Protein AF-A0A9D6I1N5-F1 (afdb_monomer_lite)

pLDDT: mean 87.81, std 12.36, range [40.34, 97.0]

Sequence (112 aa):
MDNWREFVFYIKTRHPFCEPTYFSFFGLLNIQRKAIPVPFDDSEFRKKCVDVMDRHIQRDNHHFEGTKNFSFRNGQLMMVDYGSPKTQGVIRDWGEKLMDNFHSNETPPLKK

Foldseek 3Di:
DLQVLLQVLCVVCVQVQAFDFPDADVSPDTPTDDAAFDPDFLVRQLVLVCVQQPVLCVLPVPQSSGRPQWHADPQFIHGYRQSDPSSSVCCVVGSVVSRVSSNDPDDDPPDD

Secondary structure (DSSP, 8-state):
-HHHHHHHHHHHH--TTBPPEEEEETTTEEEEPPPPPPSS-HHHHHHHHHHHHGGGGGGGTTTTSSGGGEEEETTEEEES---SHHHHHHHHHHHHHHHHHH--S-------

Structure (mmCIF, N/CA/C/O backbone):
data_AF-A0A9D6I1N5-F1
#
_entry.id   AF-A0A9D6I1N5-F1
#
loop_
_atom_site.group_PDB
_atom_site.id
_atom_site.type_symbol
_atom_site.label_atom_id
_atom_site.label_alt_id
_atom_site.label_comp_id
_atom_site.label_asym_id
_atom_site.label_entity_id
_atom_site.label_seq_id
_atom_site.pdbx_PDB_ins_code
_atom_site.Cartn_x
_atom_site.Cartn_y
_atom_site.Cartn_z
_atom_site.occupancy
_atom_site.B_iso_or_equiv
_atom_site.auth_seq_id
_atom_site.auth_comp_id
_atom_site.auth_asym_id
_atom_site.auth_atom_id
_atom_site.pdbx_PDB_model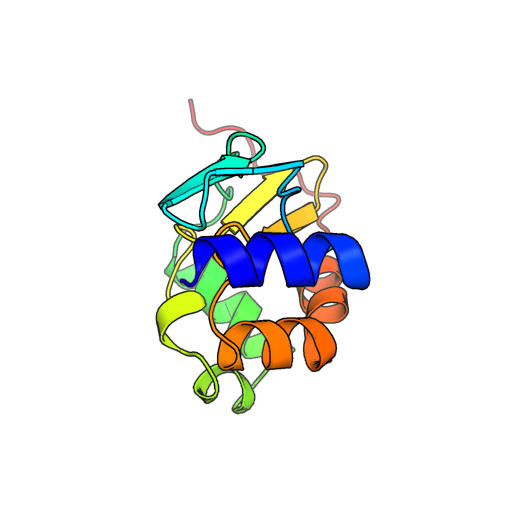_num
ATOM 1 N N . MET A 1 1 ? 16.610 0.077 -9.323 1.00 66.56 1 MET A N 1
ATOM 2 C CA . MET A 1 1 ? 16.200 -1.352 -9.292 1.00 66.56 1 MET A CA 1
ATOM 3 C C . MET A 1 1 ? 14.787 -1.528 -8.759 1.00 66.56 1 MET A C 1
ATOM 5 O O . MET A 1 1 ? 14.092 -2.403 -9.261 1.00 66.56 1 MET A O 1
ATOM 9 N N . ASP A 1 2 ? 14.355 -0.725 -7.788 1.00 80.69 2 ASP A N 1
ATOM 10 C CA . ASP A 1 2 ? 13.018 -0.854 -7.195 1.00 80.69 2 ASP A CA 1
ATOM 11 C C . ASP A 1 2 ? 11.898 -0.620 -8.216 1.00 80.69 2 ASP A C 1
ATOM 13 O O . ASP A 1 2 ? 11.003 -1.450 -8.312 1.00 80.69 2 ASP A O 1
ATOM 17 N N . ASN A 1 3 ? 12.067 0.331 -9.136 1.00 83.75 3 ASN A N 1
ATOM 18 C CA . ASN A 1 3 ? 11.157 0.536 -10.271 1.00 83.75 3 ASN A CA 1
ATOM 19 C C . ASN A 1 3 ? 10.920 -0.731 -11.123 1.00 83.75 3 ASN A C 1
ATOM 21 O O . ASN A 1 3 ? 9.791 -1.037 -11.505 1.00 83.75 3 ASN A O 1
ATOM 25 N N . TRP A 1 4 ? 11.976 -1.509 -11.395 1.00 87.50 4 TRP A N 1
ATOM 26 C CA . TRP A 1 4 ? 11.849 -2.781 -12.116 1.00 87.50 4 TRP A CA 1
ATOM 27 C C . TRP A 1 4 ? 11.113 -3.832 -11.279 1.00 87.50 4 TRP A C 1
ATOM 29 O O . TRP A 1 4 ? 10.310 -4.598 -11.809 1.00 87.50 4 TRP A O 1
ATOM 39 N N . ARG A 1 5 ? 11.360 -3.864 -9.964 1.00 91.38 5 ARG A N 1
ATOM 40 C CA . ARG A 1 5 ? 10.662 -4.772 -9.046 1.00 91.38 5 ARG A CA 1
ATOM 41 C C . ARG A 1 5 ? 9.181 -4.435 -8.932 1.00 91.38 5 ARG A C 1
ATOM 43 O O . ARG A 1 5 ? 8.395 -5.373 -8.884 1.00 91.38 5 ARG A O 1
ATOM 50 N N . GLU A 1 6 ? 8.805 -3.158 -8.940 1.00 90.56 6 GLU A N 1
ATOM 51 C CA . GLU A 1 6 ? 7.403 -2.720 -9.008 1.00 90.56 6 GLU A CA 1
ATOM 52 C C . GLU A 1 6 ? 6.735 -3.242 -10.268 1.00 90.56 6 GLU A C 1
ATOM 54 O O . GLU A 1 6 ? 5.718 -3.926 -10.193 1.00 90.56 6 GLU A O 1
ATOM 59 N N . PHE A 1 7 ? 7.350 -2.991 -11.426 1.00 91.62 7 PHE A N 1
ATOM 60 C CA . PHE A 1 7 ? 6.822 -3.454 -12.701 1.00 91.62 7 PHE A CA 1
ATOM 61 C C . PHE A 1 7 ? 6.651 -4.977 -12.721 1.00 91.62 7 PHE A C 1
ATOM 63 O O . PHE A 1 7 ? 5.561 -5.477 -12.994 1.00 91.62 7 PHE A O 1
ATOM 70 N N . VAL A 1 8 ? 7.695 -5.730 -12.367 1.00 93.06 8 VAL A N 1
ATOM 71 C CA . VAL A 1 8 ? 7.639 -7.198 -12.339 1.00 93.06 8 VAL A CA 1
ATOM 72 C C . VAL A 1 8 ? 6.601 -7.702 -11.337 1.00 93.06 8 VAL A C 1
ATOM 74 O O . VAL A 1 8 ? 5.872 -8.644 -11.651 1.00 93.06 8 VAL A O 1
ATOM 77 N N . PHE A 1 9 ? 6.518 -7.102 -10.148 1.00 95.31 9 PHE A N 1
ATOM 78 C CA . PHE A 1 9 ? 5.532 -7.480 -9.139 1.00 95.31 9 PHE A CA 1
ATOM 79 C C . PHE A 1 9 ? 4.115 -7.234 -9.651 1.00 95.31 9 PHE A C 1
ATOM 81 O O . PHE A 1 9 ? 3.309 -8.162 -9.651 1.00 95.31 9 PHE A O 1
ATOM 88 N N . TYR A 1 10 ? 3.840 -6.039 -10.175 1.00 94.12 10 TYR A N 1
ATOM 89 C CA . TYR A 1 10 ? 2.527 -5.673 -10.695 1.00 94.12 10 TYR A CA 1
ATOM 90 C C . TYR A 1 10 ? 2.103 -6.553 -11.872 1.00 94.12 10 TYR A C 1
ATOM 92 O O . TYR A 1 10 ? 0.976 -7.040 -11.898 1.00 94.12 10 TYR A O 1
ATOM 100 N N . ILE A 1 11 ? 2.999 -6.821 -12.827 1.00 93.19 11 ILE A N 1
ATOM 101 C CA . ILE A 1 11 ? 2.688 -7.691 -13.968 1.00 93.19 11 ILE A CA 1
ATOM 102 C C . ILE A 1 11 ? 2.361 -9.119 -13.516 1.00 93.19 11 ILE A C 1
ATOM 104 O O . ILE A 1 11 ? 1.453 -9.727 -14.082 1.00 93.19 11 ILE A O 1
ATOM 108 N N . LYS A 1 12 ? 3.060 -9.641 -12.499 1.00 95.19 12 LYS A N 1
ATOM 109 C CA . LYS A 1 12 ? 2.855 -11.006 -11.994 1.00 95.19 12 LYS A CA 1
ATOM 110 C C . LYS A 1 12 ? 1.605 -11.159 -11.137 1.00 95.19 12 LYS A C 1
ATOM 112 O O . LYS A 1 12 ? 0.909 -12.157 -11.276 1.00 95.19 12 LYS A O 1
ATOM 117 N N . THR A 1 13 ? 1.365 -10.230 -10.217 1.00 95.81 13 THR A N 1
ATOM 118 C CA . THR A 1 13 ? 0.311 -10.380 -9.203 1.00 95.81 13 THR A CA 1
ATOM 119 C C . THR A 1 13 ? -0.966 -9.654 -9.580 1.00 95.81 13 THR A C 1
ATOM 121 O O . THR A 1 13 ? -2.038 -10.083 -9.168 1.00 95.81 13 THR A O 1
ATOM 124 N N . ARG A 1 14 ? -0.857 -8.546 -10.330 1.00 94.62 14 ARG A N 1
ATOM 125 C CA . ARG A 1 14 ? -1.958 -7.606 -10.590 1.00 94.62 14 ARG A CA 1
ATOM 126 C C . ARG A 1 14 ? -2.717 -7.244 -9.309 1.00 94.62 14 ARG A C 1
ATOM 128 O O . ARG A 1 14 ? -3.930 -7.066 -9.338 1.00 94.62 14 ARG A O 1
ATOM 135 N N . HIS A 1 15 ? -1.995 -7.166 -8.188 1.00 95.75 15 HIS A N 1
ATOM 136 C CA . HIS A 1 15 ? -2.608 -7.012 -6.876 1.00 95.75 15 HIS A CA 1
ATOM 137 C C . HIS A 1 15 ? -3.421 -5.704 -6.825 1.00 95.75 15 HIS A C 1
ATOM 139 O O . HIS A 1 15 ? -2.866 -4.647 -7.138 1.00 95.75 15 HIS A O 1
ATOM 145 N N . PRO A 1 16 ? -4.707 -5.734 -6.429 1.00 94.00 16 PRO A N 1
ATOM 146 C CA . PRO A 1 16 ? -5.598 -4.575 -6.533 1.00 94.00 16 PRO A CA 1
ATOM 147 C C . PRO A 1 16 ? -5.193 -3.417 -5.609 1.00 94.00 16 PRO A C 1
ATOM 149 O O . PRO A 1 16 ? -5.500 -2.264 -5.891 1.00 94.00 16 PRO A O 1
ATOM 152 N N . PHE A 1 17 ? -4.430 -3.712 -4.554 1.00 95.75 17 PHE A N 1
ATOM 153 C CA . PHE A 1 17 ? -3.829 -2.704 -3.678 1.00 95.75 17 PHE A CA 1
ATOM 154 C C . PHE A 1 17 ? -2.676 -1.917 -4.325 1.00 95.75 17 PHE A C 1
ATOM 156 O O . PHE A 1 17 ? -2.192 -0.977 -3.717 1.00 95.75 17 PHE A O 1
ATOM 163 N N . CYS A 1 18 ? -2.186 -2.267 -5.516 1.00 95.69 18 CYS A N 1
ATOM 164 C CA . CYS A 1 18 ? -1.063 -1.572 -6.156 1.00 95.69 18 CYS A CA 1
ATOM 165 C C . CYS A 1 18 ? -1.543 -0.630 -7.264 1.00 95.69 18 CYS A C 1
ATOM 167 O O . CYS A 1 18 ? -2.332 -1.023 -8.125 1.00 95.69 18 CYS A O 1
ATOM 169 N N . GLU A 1 19 ? -1.007 0.592 -7.313 1.00 94.31 19 GLU A N 1
ATOM 170 C CA . GLU A 1 19 ? -1.177 1.460 -8.478 1.00 94.31 19 GLU A CA 1
ATOM 171 C C . GLU A 1 19 ? -0.534 0.810 -9.714 1.00 94.31 19 GLU A C 1
ATOM 173 O O . GLU A 1 19 ? 0.587 0.294 -9.630 1.00 94.31 19 GLU A O 1
ATOM 178 N N . PRO A 1 20 ? -1.204 0.827 -10.879 1.00 91.12 20 PRO A N 1
ATOM 179 C CA . PRO A 1 20 ? -0.671 0.198 -12.071 1.00 91.12 20 PRO A CA 1
ATOM 180 C C . PRO A 1 20 ? 0.671 0.776 -12.519 1.00 91.12 20 PRO A C 1
ATOM 182 O O . PRO A 1 20 ? 0.780 1.969 -12.809 1.00 91.12 20 PRO A O 1
ATOM 185 N N . THR A 1 21 ? 1.655 -0.111 -12.674 1.00 89.75 21 THR A N 1
ATOM 186 C CA . THR A 1 21 ? 2.937 0.178 -13.330 1.00 89.75 21 THR A CA 1
ATOM 187 C C . THR A 1 21 ? 2.917 -0.429 -14.727 1.00 89.75 21 THR A C 1
ATOM 189 O O . THR A 1 21 ? 3.074 -1.639 -14.886 1.00 89.75 21 THR A O 1
ATOM 192 N N . TYR A 1 22 ? 2.681 0.394 -15.749 1.00 82.25 22 TYR A N 1
ATOM 193 C CA . TYR A 1 22 ? 2.481 -0.084 -17.123 1.00 82.25 22 TYR A CA 1
ATOM 194 C C . TYR A 1 22 ? 3.788 -0.374 -17.855 1.00 82.25 22 TYR A C 1
ATOM 196 O O . TYR A 1 22 ? 3.822 -1.224 -18.742 1.00 82.25 22 TYR A O 1
ATOM 204 N N . PHE A 1 23 ? 4.857 0.335 -17.500 1.00 82.12 23 PHE A N 1
ATOM 205 C CA . PHE A 1 23 ? 6.149 0.206 -18.156 1.00 82.12 23 PHE A CA 1
ATOM 206 C C . PHE A 1 23 ? 7.275 0.646 -17.223 1.00 82.12 23 PHE A C 1
ATOM 208 O O . PHE A 1 23 ? 7.089 1.564 -16.426 1.00 82.12 23 PHE A O 1
ATOM 215 N N . SER A 1 24 ? 8.445 0.023 -17.363 1.00 82.06 24 SER A N 1
ATOM 216 C CA . SER A 1 24 ? 9.675 0.435 -16.689 1.00 82.06 24 SER A CA 1
ATOM 217 C C . SER A 1 24 ? 10.816 0.504 -17.701 1.00 82.06 24 SER A C 1
ATOM 219 O O . SER A 1 24 ? 11.202 -0.519 -18.269 1.00 82.06 24 SER A O 1
ATOM 221 N N . PHE A 1 25 ? 11.369 1.696 -17.942 1.00 79.62 25 PHE A N 1
ATOM 222 C CA . PHE A 1 25 ? 12.512 1.872 -18.843 1.00 79.62 25 PHE A CA 1
ATOM 223 C C . PHE A 1 25 ? 13.806 1.527 -18.100 1.00 79.62 25 PHE A C 1
ATOM 225 O O . PHE A 1 25 ? 14.282 2.314 -17.279 1.00 79.62 25 PHE A O 1
ATOM 232 N N . PHE A 1 26 ? 14.332 0.320 -18.335 1.00 76.06 26 PHE A N 1
ATOM 233 C CA . PHE A 1 26 ? 15.556 -0.213 -17.712 1.00 76.06 26 PHE A CA 1
ATOM 234 C C . PHE A 1 26 ? 15.610 -0.086 -16.171 1.00 76.06 26 PHE A C 1
ATOM 236 O O . PHE A 1 26 ? 16.684 -0.009 -15.580 1.00 76.06 26 PHE A O 1
ATOM 243 N N . GLY A 1 27 ? 14.455 -0.054 -15.492 1.00 66.62 27 GLY A N 1
ATOM 244 C CA . GLY A 1 27 ? 14.389 0.102 -14.036 1.00 66.62 27 GLY A CA 1
ATOM 245 C C . GLY A 1 27 ? 14.778 1.492 -13.514 1.00 66.62 27 GLY A C 1
ATOM 246 O O . GLY A 1 27 ? 15.062 1.610 -12.317 1.00 66.62 27 GLY A O 1
ATOM 247 N N . LEU A 1 28 ? 14.803 2.508 -14.388 1.00 70.31 28 LEU A N 1
ATOM 248 C CA . LEU A 1 28 ? 15.106 3.908 -14.063 1.00 70.31 28 LEU A CA 1
ATOM 249 C C . LEU A 1 28 ? 13.849 4.784 -14.029 1.00 70.31 28 LEU A C 1
ATOM 251 O O . LEU A 1 28 ? 13.716 5.610 -13.135 1.00 70.31 28 LEU A O 1
ATOM 255 N N . LEU A 1 29 ? 12.900 4.573 -14.943 1.00 74.38 29 LEU A N 1
ATOM 256 C CA . LEU A 1 29 ? 11.667 5.365 -15.045 1.00 74.38 29 LEU A CA 1
ATOM 257 C C . LEU A 1 29 ? 10.451 4.446 -15.142 1.00 74.38 29 LEU A C 1
ATOM 259 O O . LEU A 1 29 ? 10.394 3.615 -16.049 1.00 74.38 29 LEU A O 1
ATOM 263 N N . ASN A 1 30 ? 9.485 4.622 -14.239 1.00 79.25 30 ASN A N 1
ATOM 264 C CA . ASN A 1 30 ? 8.200 3.933 -14.279 1.00 79.25 30 ASN A CA 1
ATOM 265 C C . ASN A 1 30 ? 7.124 4.823 -14.905 1.00 79.25 30 ASN A C 1
ATOM 267 O O . ASN A 1 30 ? 6.947 5.974 -14.515 1.00 79.25 30 ASN A O 1
ATOM 271 N N . ILE A 1 31 ? 6.379 4.270 -15.863 1.00 84.00 31 ILE A N 1
ATOM 272 C CA . ILE A 1 31 ? 5.129 4.863 -16.339 1.00 84.00 31 ILE A CA 1
ATOM 273 C C . ILE A 1 31 ? 4.017 4.300 -15.459 1.00 84.00 31 ILE A C 1
ATOM 275 O O . ILE A 1 31 ? 3.508 3.198 -15.686 1.00 84.00 31 ILE A O 1
ATOM 279 N N . GLN A 1 32 ? 3.687 5.062 -14.423 1.00 84.62 32 GLN A N 1
ATOM 280 C CA . GLN A 1 32 ? 2.627 4.767 -13.468 1.00 84.62 32 GLN A CA 1
ATOM 281 C C . GLN A 1 32 ? 1.467 5.738 -13.633 1.00 84.62 32 GLN A C 1
ATOM 283 O O . GLN A 1 32 ? 1.606 6.850 -14.152 1.00 84.62 32 GLN A O 1
ATOM 288 N N . ARG A 1 33 ? 0.292 5.315 -13.174 1.00 84.75 33 ARG A N 1
ATOM 289 C CA . ARG A 1 33 ? -0.850 6.220 -13.075 1.00 84.75 33 ARG A CA 1
ATOM 290 C C . ARG A 1 33 ? -0.557 7.299 -12.028 1.00 84.75 33 ARG A C 1
ATOM 292 O O . ARG A 1 33 ? -0.010 7.014 -10.970 1.00 84.75 33 ARG A O 1
ATOM 299 N N . LYS A 1 34 ? -0.960 8.542 -12.311 1.00 88.00 34 LYS A N 1
ATOM 300 C CA . LYS A 1 34 ? -0.820 9.650 -11.357 1.00 88.00 34 LYS A CA 1
ATOM 301 C C . LYS A 1 34 ? -1.567 9.327 -10.055 1.00 88.00 34 LYS A C 1
ATOM 303 O O . LYS A 1 34 ? -2.771 9.043 -10.099 1.00 88.00 34 LYS A O 1
ATOM 308 N N . ALA A 1 35 ? -0.856 9.418 -8.933 1.00 90.88 35 ALA A N 1
ATOM 309 C CA . ALA A 1 35 ? -1.412 9.250 -7.597 1.00 90.88 35 ALA A CA 1
ATOM 310 C C . ALA A 1 35 ? -2.446 10.346 -7.289 1.00 90.88 35 ALA A C 1
ATOM 312 O O . ALA A 1 35 ? -2.240 11.520 -7.618 1.00 90.88 35 ALA A O 1
ATOM 313 N N . ILE A 1 36 ? -3.564 9.956 -6.678 1.00 93.25 36 ILE A N 1
ATOM 314 C CA . ILE A 1 36 ? -4.557 10.883 -6.129 1.00 93.25 36 ILE A CA 1
ATOM 315 C C . ILE A 1 36 ? -4.299 10.991 -4.626 1.00 93.25 36 ILE A C 1
ATOM 317 O O . ILE A 1 36 ? -4.244 9.947 -3.982 1.00 93.25 36 ILE A O 1
ATOM 321 N N . PRO A 1 37 ? -4.160 12.201 -4.053 1.00 93.38 37 PRO A N 1
ATOM 322 C CA . PRO A 1 37 ? -3.910 12.359 -2.626 1.00 93.38 37 PRO A CA 1
ATOM 323 C C . PRO A 1 37 ? -4.915 11.590 -1.768 1.00 93.38 37 PRO A C 1
ATOM 325 O O . PRO A 1 37 ? -6.120 11.609 -2.024 1.00 93.38 37 PRO A O 1
ATOM 328 N N . VAL A 1 38 ? -4.401 10.925 -0.741 1.00 9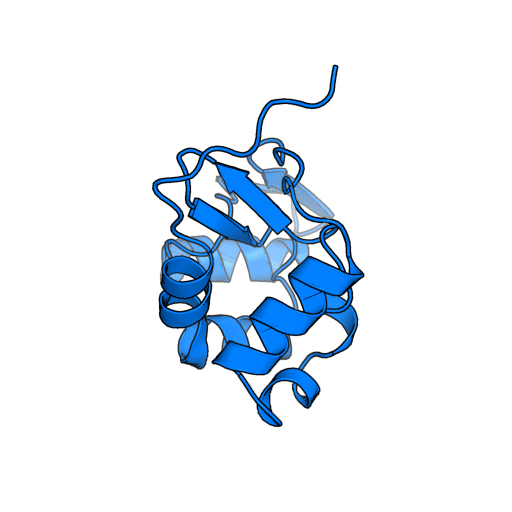3.25 38 VAL A N 1
ATOM 329 C CA . VAL A 1 38 ? -5.224 10.238 0.248 1.00 93.25 38 VAL A CA 1
ATOM 330 C C . VAL A 1 38 ? -5.937 11.288 1.114 1.00 93.25 38 VAL A C 1
ATOM 332 O O . VAL A 1 38 ? -5.280 12.214 1.585 1.00 93.25 38 VAL A O 1
ATOM 335 N N . PRO A 1 39 ? -7.260 11.186 1.342 1.00 92.06 39 PRO A N 1
ATOM 336 C CA . PRO A 1 39 ? -8.038 12.217 2.034 1.00 92.06 39 PRO A CA 1
ATOM 337 C C . PRO A 1 39 ? -7.958 12.112 3.570 1.00 92.06 39 PRO A C 1
ATOM 339 O O . PRO A 1 39 ? -8.899 12.485 4.264 1.00 92.06 39 PRO A O 1
ATOM 342 N N . PHE A 1 40 ? -6.844 11.600 4.092 1.00 89.69 40 PHE A N 1
ATOM 343 C CA . PHE A 1 40 ? -6.559 11.441 5.518 1.00 89.69 40 PHE A CA 1
ATOM 344 C C . PHE A 1 40 ? -5.267 12.193 5.829 1.00 89.69 40 PHE A C 1
ATOM 346 O O . PHE A 1 40 ? -4.399 12.307 4.962 1.00 89.69 40 PHE A O 1
ATOM 353 N N . ASP A 1 41 ? -5.116 12.701 7.049 1.00 94.19 41 ASP A N 1
ATOM 354 C CA . ASP A 1 41 ? -3.790 13.126 7.493 1.00 94.19 41 ASP A CA 1
ATOM 355 C C . ASP A 1 41 ? -2.907 11.910 7.822 1.00 94.19 41 ASP A C 1
ATOM 357 O O . ASP A 1 41 ? -3.389 10.782 7.968 1.00 94.19 41 ASP A O 1
ATOM 361 N N . ASP A 1 42 ? -1.596 12.131 7.919 1.00 94.88 42 ASP A N 1
ATOM 362 C CA . ASP A 1 42 ? -0.633 11.050 8.132 1.00 94.88 42 ASP A CA 1
ATOM 363 C C . ASP A 1 42 ? -0.851 10.315 9.465 1.00 94.88 42 ASP A C 1
ATOM 365 O O . ASP A 1 42 ? -0.628 9.108 9.537 1.00 94.88 42 ASP A O 1
ATOM 369 N N . SER A 1 43 ? -1.341 10.999 10.506 1.00 94.06 43 SER A N 1
ATOM 370 C CA . SER A 1 43 ? -1.603 10.392 11.816 1.00 94.06 43 SER A CA 1
ATOM 371 C C . SER A 1 43 ? -2.819 9.464 11.765 1.00 94.06 43 SER A C 1
ATOM 373 O O . SER A 1 43 ? -2.746 8.310 12.202 1.00 94.06 43 SER A O 1
ATOM 375 N N . GLU A 1 44 ? -3.924 9.929 11.174 1.00 93.75 44 GLU A N 1
ATOM 376 C CA . GLU A 1 44 ? -5.130 9.127 10.961 1.00 93.75 44 GLU A CA 1
ATOM 377 C C . GLU A 1 44 ? -4.837 7.922 10.060 1.00 93.75 44 GLU A C 1
ATOM 379 O O . GLU A 1 44 ? -5.193 6.785 10.392 1.00 93.75 44 GLU A O 1
ATOM 384 N N . PHE A 1 45 ? -4.127 8.156 8.953 1.00 94.88 45 PHE A N 1
ATOM 385 C CA . PHE A 1 45 ? -3.679 7.108 8.044 1.00 94.88 45 PHE A CA 1
ATOM 386 C C . PHE A 1 45 ? -2.843 6.054 8.777 1.00 94.88 45 PHE A C 1
ATOM 388 O O . PHE A 1 45 ? -3.111 4.849 8.678 1.00 94.88 45 PHE A O 1
ATOM 395 N N . ARG A 1 46 ? -1.849 6.502 9.555 1.00 94.25 46 ARG A N 1
ATOM 396 C CA . ARG A 1 46 ? -0.945 5.618 10.290 1.00 94.25 46 ARG A CA 1
ATOM 397 C C . ARG A 1 46 ? -1.705 4.772 11.296 1.00 94.25 46 ARG A C 1
ATOM 399 O O . ARG A 1 46 ? -1.424 3.576 11.386 1.00 94.25 46 ARG A O 1
ATOM 406 N N . LYS A 1 47 ? -2.652 5.371 12.025 1.00 93.94 47 LYS A N 1
ATOM 407 C CA . LYS A 1 47 ? -3.506 4.676 12.994 1.00 93.94 47 LYS A CA 1
ATOM 408 C C . LYS A 1 47 ? -4.327 3.581 12.316 1.00 93.94 47 LYS A C 1
ATOM 410 O O . LYS A 1 47 ? -4.216 2.429 12.716 1.00 93.94 47 LYS A O 1
ATOM 415 N N . LYS A 1 48 ? -5.035 3.901 11.228 1.00 94.25 48 LYS A N 1
ATOM 416 C CA . LYS A 1 48 ? -5.795 2.914 10.440 1.00 94.25 48 LYS A CA 1
ATOM 417 C C . LYS A 1 48 ? -4.911 1.755 9.960 1.00 94.25 48 LYS A C 1
ATOM 419 O O . LYS A 1 48 ? -5.340 0.606 9.979 1.00 94.25 48 LYS A O 1
ATOM 424 N N . CYS A 1 49 ? -3.663 2.026 9.571 1.00 95.00 49 CYS A N 1
ATOM 425 C CA . CYS A 1 49 ? -2.715 0.969 9.214 1.00 95.00 49 CYS A CA 1
ATOM 426 C C . CYS A 1 49 ? -2.281 0.109 10.419 1.00 95.00 49 CYS A C 1
ATOM 428 O O . CYS A 1 49 ? -2.130 -1.105 10.259 1.00 95.00 49 CYS A O 1
ATOM 430 N N . VAL A 1 50 ? -2.082 0.701 11.611 1.00 95.12 50 VAL A N 1
ATOM 431 C CA . VAL A 1 50 ? -1.839 -0.068 12.855 1.00 95.12 50 VAL A CA 1
ATOM 432 C C . VAL A 1 50 ? -3.029 -0.956 13.162 1.00 95.12 50 VAL A C 1
ATOM 434 O O . VAL A 1 50 ? -2.827 -2.125 13.448 1.00 95.12 50 VAL A O 1
ATOM 437 N N . ASP A 1 51 ? -4.249 -0.436 13.079 1.00 94.31 51 ASP A N 1
ATOM 438 C CA . ASP A 1 51 ? -5.446 -1.181 13.476 1.00 94.31 51 ASP A CA 1
ATOM 439 C C . ASP A 1 51 ? -5.615 -2.474 12.650 1.00 94.31 51 ASP A C 1
ATOM 441 O O . ASP A 1 51 ? -6.099 -3.483 13.158 1.00 94.31 51 ASP A O 1
ATOM 445 N N . VAL A 1 52 ? -5.144 -2.480 11.395 1.00 95.06 52 VAL A N 1
ATOM 446 C CA . VAL A 1 52 ? -5.174 -3.659 10.509 1.00 95.06 52 VAL A CA 1
ATOM 447 C C . VAL A 1 52 ? -3.993 -4.602 10.724 1.00 95.06 52 VAL A C 1
ATOM 449 O O . VAL A 1 52 ? -4.164 -5.821 10.709 1.00 95.06 52 VAL A O 1
ATOM 452 N N . MET A 1 53 ? -2.778 -4.060 10.841 1.00 94.94 53 MET A N 1
ATOM 453 C CA . MET A 1 53 ? -1.546 -4.859 10.813 1.00 94.94 53 MET A CA 1
ATOM 454 C C . MET A 1 53 ? -0.944 -5.115 12.198 1.00 94.94 53 MET A C 1
ATOM 456 O O . MET A 1 53 ? -0.045 -5.947 12.326 1.00 94.94 53 MET A O 1
ATOM 460 N N . ASP A 1 54 ? -1.399 -4.409 13.228 1.00 92.94 54 ASP A N 1
ATOM 461 C CA . ASP A 1 54 ? -0.854 -4.417 14.586 1.00 92.94 54 ASP A CA 1
ATOM 462 C C . ASP A 1 54 ? 0.690 -4.320 14.561 1.00 92.94 54 ASP A C 1
ATOM 464 O O . ASP A 1 54 ? 1.265 -3.466 13.874 1.00 92.94 54 ASP A O 1
ATOM 468 N N . ARG A 1 55 ? 1.405 -5.233 15.227 1.00 91.50 55 ARG A N 1
ATOM 469 C CA . ARG A 1 55 ? 2.871 -5.299 15.243 1.00 91.50 55 ARG A CA 1
ATOM 470 C C . ARG A 1 55 ? 3.498 -5.559 13.870 1.00 91.50 55 ARG A C 1
ATOM 472 O O . ARG A 1 55 ? 4.686 -5.298 13.687 1.00 91.50 55 ARG A O 1
ATOM 479 N N . HIS A 1 56 ? 2.744 -6.066 12.890 1.00 92.19 56 HIS A N 1
ATOM 480 C CA . HIS A 1 56 ? 3.283 -6.403 11.569 1.00 92.19 56 HIS A CA 1
ATOM 481 C C . HIS A 1 56 ? 3.639 -5.176 10.730 1.00 92.19 56 HIS A C 1
ATOM 483 O O . HIS A 1 56 ? 4.459 -5.307 9.819 1.00 92.19 56 HIS A O 1
ATOM 489 N N . ILE A 1 57 ? 3.144 -3.983 11.079 1.00 90.56 57 ILE A N 1
ATOM 490 C CA . ILE A 1 57 ? 3.564 -2.736 10.423 1.00 90.56 57 ILE A CA 1
ATOM 491 C C . ILE A 1 57 ? 5.072 -2.478 10.553 1.00 90.56 57 ILE A C 1
ATOM 493 O O . ILE A 1 57 ? 5.676 -1.843 9.694 1.00 90.56 57 ILE A O 1
ATOM 497 N N . GLN A 1 58 ? 5.719 -3.035 11.583 1.00 89.81 58 GLN A N 1
ATOM 498 C CA . GLN A 1 58 ? 7.167 -2.927 11.780 1.00 89.81 58 GLN A CA 1
ATOM 499 C C . GLN A 1 58 ? 7.979 -3.605 10.667 1.00 89.81 58 GLN A C 1
ATOM 501 O O . GLN A 1 58 ? 9.149 -3.271 10.480 1.00 89.81 58 GLN A O 1
ATOM 506 N N . ARG A 1 59 ? 7.375 -4.525 9.896 1.00 90.81 59 ARG A N 1
ATOM 507 C CA . ARG A 1 59 ? 8.024 -5.150 8.732 1.00 90.81 59 ARG A CA 1
ATOM 508 C C . ARG A 1 59 ? 8.414 -4.119 7.674 1.00 90.81 59 ARG A C 1
ATOM 510 O O . ARG A 1 59 ? 9.386 -4.349 6.953 1.00 90.81 59 ARG A O 1
ATOM 517 N N . ASP A 1 60 ? 7.688 -3.003 7.609 1.00 89.94 60 ASP A N 1
ATOM 518 C CA . ASP A 1 60 ? 7.985 -1.895 6.710 1.00 89.94 60 ASP A CA 1
ATOM 519 C C . ASP A 1 60 ? 7.446 -0.548 7.219 1.00 89.94 60 ASP A C 1
ATOM 521 O O . ASP A 1 60 ? 6.630 0.112 6.584 1.00 89.94 60 ASP A O 1
ATOM 525 N N . ASN A 1 61 ? 7.897 -0.128 8.401 1.00 88.75 61 ASN A N 1
ATOM 526 C CA . ASN A 1 61 ? 7.348 1.060 9.058 1.00 88.75 61 ASN A CA 1
ATOM 527 C C . ASN A 1 61 ? 7.454 2.337 8.202 1.00 88.75 61 ASN A C 1
ATOM 529 O O . ASN A 1 61 ? 6.548 3.160 8.226 1.00 88.75 61 ASN A O 1
ATOM 533 N N . HIS A 1 62 ? 8.537 2.490 7.432 1.00 90.62 62 HIS A N 1
ATOM 534 C CA . HIS A 1 62 ? 8.788 3.715 6.670 1.00 90.62 62 HIS A CA 1
ATOM 535 C C . HIS A 1 62 ? 7.797 3.916 5.518 1.00 90.62 62 HIS A C 1
ATOM 537 O O . HIS A 1 62 ? 7.383 5.044 5.254 1.00 90.62 62 HIS A O 1
ATOM 543 N N . HIS A 1 63 ? 7.381 2.839 4.841 1.00 91.19 63 HIS A N 1
ATOM 544 C CA . HIS A 1 63 ? 6.436 2.977 3.734 1.00 91.19 63 HIS A CA 1
ATOM 545 C C . HIS A 1 63 ? 5.027 3.336 4.211 1.00 91.19 63 HIS A C 1
ATOM 547 O O . HIS A 1 63 ? 4.311 4.008 3.477 1.00 91.19 63 HIS A O 1
ATOM 553 N N . PHE A 1 64 ? 4.663 2.943 5.435 1.00 93.00 64 PHE A N 1
ATOM 554 C CA . PHE A 1 64 ? 3.342 3.155 6.035 1.00 93.00 64 PHE A CA 1
ATOM 555 C C . PHE A 1 64 ? 3.309 4.306 7.053 1.00 93.00 64 PHE A C 1
ATOM 557 O O . PHE A 1 64 ? 2.328 4.450 7.777 1.00 93.00 64 PHE A O 1
ATOM 564 N N . GLU A 1 65 ? 4.368 5.117 7.136 1.00 91.75 65 GLU A N 1
ATOM 565 C CA . GLU A 1 65 ? 4.472 6.238 8.081 1.00 91.75 65 GLU A CA 1
ATOM 566 C C . GLU A 1 65 ? 3.491 7.376 7.763 1.00 91.75 65 GLU A C 1
ATOM 568 O O . GLU A 1 65 ? 3.057 8.087 8.664 1.00 91.75 65 GLU A O 1
ATOM 573 N N . GLY A 1 66 ? 3.106 7.509 6.495 1.00 91.75 66 GLY A N 1
ATOM 574 C CA . GLY A 1 66 ? 2.186 8.535 6.030 1.00 91.75 66 GLY A CA 1
ATOM 575 C C . GLY A 1 66 ? 1.654 8.245 4.632 1.00 91.75 66 GLY A C 1
ATOM 576 O O . GLY A 1 66 ? 1.953 7.222 4.012 1.00 91.75 66 GLY A O 1
ATOM 577 N N . THR A 1 67 ? 0.872 9.184 4.122 1.00 94.75 67 THR A N 1
ATOM 578 C CA . THR A 1 67 ? 0.069 9.046 2.901 1.00 94.75 67 THR A CA 1
ATOM 579 C C . THR A 1 67 ? 0.862 9.148 1.598 1.00 94.75 67 THR A C 1
ATOM 581 O O . THR A 1 67 ? 0.370 8.737 0.550 1.00 94.75 67 THR A O 1
ATOM 584 N N . LYS A 1 68 ? 2.103 9.651 1.640 1.00 94.12 68 LYS A N 1
ATOM 585 C CA . LYS A 1 68 ? 2.930 9.965 0.455 1.00 94.12 68 LYS A CA 1
ATOM 586 C C . LYS A 1 68 ? 3.169 8.793 -0.510 1.00 94.12 68 LYS A C 1
ATOM 588 O O . LYS A 1 68 ? 3.386 9.022 -1.695 1.00 94.12 68 LYS A O 1
ATOM 593 N N . ASN A 1 69 ? 3.137 7.558 -0.008 1.00 94.62 69 ASN A N 1
ATOM 594 C CA . ASN A 1 69 ? 3.370 6.344 -0.798 1.00 94.62 69 ASN A CA 1
ATOM 595 C C . ASN A 1 69 ? 2.069 5.713 -1.301 1.00 94.62 69 ASN A C 1
ATOM 597 O O . ASN A 1 69 ? 2.079 4.590 -1.807 1.00 94.62 69 ASN A O 1
ATOM 601 N N . PHE A 1 70 ? 0.945 6.407 -1.137 1.00 95.75 70 PHE A N 1
ATOM 602 C CA . PHE A 1 70 ? -0.378 5.896 -1.431 1.00 95.75 70 PHE A CA 1
ATOM 603 C C . PHE A 1 70 ? -1.164 6.858 -2.318 1.00 95.75 70 PHE A C 1
ATOM 605 O O . PHE A 1 70 ? -0.856 8.038 -2.477 1.00 95.75 70 PHE A O 1
ATOM 612 N N . SER A 1 71 ? -2.201 6.302 -2.919 1.00 94.88 71 SER A N 1
ATOM 613 C CA . SER A 1 71 ? -3.165 6.950 -3.783 1.00 94.88 71 SER A CA 1
ATOM 614 C C . SER A 1 71 ? -4.558 6.517 -3.335 1.00 94.88 71 SER A C 1
ATOM 616 O O . SER A 1 71 ? -4.734 5.386 -2.881 1.00 94.88 71 SER A O 1
ATOM 618 N N . PHE A 1 72 ? -5.553 7.394 -3.445 1.00 93.31 72 PHE A N 1
ATOM 619 C CA . PHE A 1 72 ? -6.936 7.063 -3.107 1.00 93.31 72 PHE A CA 1
ATOM 620 C C . PHE A 1 72 ? -7.855 7.290 -4.300 1.00 93.31 72 PHE A C 1
ATOM 622 O O . PHE A 1 72 ? -8.015 8.412 -4.785 1.00 93.31 72 PHE A O 1
ATOM 629 N N . ARG A 1 73 ? -8.465 6.220 -4.807 1.00 89.00 73 ARG A N 1
ATOM 630 C CA . ARG A 1 73 ? -9.267 6.273 -6.030 1.00 89.00 73 ARG A CA 1
ATOM 631 C C . ARG A 1 73 ? -10.506 5.414 -5.889 1.00 89.00 73 ARG A C 1
ATOM 633 O O . ARG A 1 73 ? -10.407 4.246 -5.548 1.00 89.00 73 ARG A O 1
ATOM 640 N N . ASN A 1 74 ? -11.663 5.990 -6.213 1.00 88.06 74 ASN A N 1
ATOM 641 C CA . ASN A 1 74 ? -12.953 5.296 -6.180 1.00 88.06 74 ASN A CA 1
ATOM 642 C C . ASN A 1 74 ? -13.222 4.606 -4.828 1.00 88.06 74 ASN A C 1
ATOM 644 O O . ASN A 1 74 ? -13.693 3.477 -4.798 1.00 88.06 74 ASN A O 1
ATOM 648 N N . GLY A 1 75 ? -12.868 5.266 -3.721 1.00 87.88 75 GLY A N 1
ATOM 649 C CA . GLY A 1 75 ? -13.030 4.703 -2.377 1.00 87.88 75 GLY A CA 1
ATOM 650 C C . GLY A 1 75 ? -11.984 3.654 -1.989 1.00 87.88 75 GLY A C 1
ATOM 651 O O . GLY A 1 75 ? -12.097 3.073 -0.918 1.00 87.88 75 GLY A O 1
ATOM 652 N N . GLN A 1 76 ? -10.972 3.403 -2.825 1.00 91.19 76 GLN A N 1
ATOM 653 C CA . GLN A 1 76 ? -9.947 2.392 -2.580 1.00 91.19 76 GLN A CA 1
ATOM 654 C C . GLN A 1 76 ? -8.579 3.025 -2.352 1.00 91.19 76 GLN A C 1
ATOM 656 O O . GLN A 1 76 ? -8.121 3.868 -3.130 1.00 91.19 76 GLN A O 1
ATOM 661 N N . LEU A 1 77 ? -7.907 2.562 -1.300 1.00 94.56 77 LEU A N 1
ATOM 662 C CA . LEU A 1 77 ? -6.499 2.839 -1.062 1.00 94.56 77 LEU A CA 1
ATOM 663 C C . LEU A 1 77 ? -5.641 1.984 -2.002 1.00 94.56 77 LEU A C 1
ATOM 665 O O . LEU A 1 77 ? -5.879 0.788 -2.157 1.00 94.56 77 LEU A O 1
ATOM 669 N N . MET A 1 78 ? -4.632 2.598 -2.610 1.00 95.62 78 MET A N 1
ATOM 670 C CA . MET A 1 78 ? -3.680 1.948 -3.504 1.00 95.62 78 MET A CA 1
ATOM 671 C C . MET A 1 78 ? -2.260 2.412 -3.173 1.00 95.62 78 MET A C 1
ATOM 673 O O . MET A 1 78 ? -2.043 3.578 -2.868 1.00 95.62 78 MET A O 1
ATOM 677 N N . MET A 1 79 ? -1.277 1.527 -3.245 1.00 95.81 79 MET A N 1
ATOM 678 C CA . MET A 1 79 ? 0.129 1.802 -2.982 1.00 95.81 79 MET A CA 1
ATOM 679 C C . MET A 1 79 ? 0.853 2.181 -4.272 1.00 95.81 79 MET A C 1
ATOM 681 O O . MET A 1 79 ? 0.716 1.500 -5.288 1.00 95.81 79 MET A O 1
ATOM 685 N N . VAL A 1 80 ? 1.618 3.267 -4.226 1.00 94.31 80 VAL A N 1
ATOM 686 C CA . VAL A 1 80 ? 2.380 3.816 -5.356 1.00 94.31 80 VAL A CA 1
ATOM 687 C C . VAL A 1 80 ? 3.795 3.246 -5.374 1.00 94.31 80 VAL A C 1
ATOM 689 O O . VAL A 1 80 ? 4.223 2.739 -6.403 1.00 94.31 80 VAL A O 1
ATOM 692 N N . ASP A 1 81 ? 4.479 3.292 -4.230 1.00 92.31 81 ASP A N 1
ATOM 693 C CA . ASP A 1 81 ? 5.850 2.798 -4.066 1.00 92.31 81 ASP A CA 1
ATOM 694 C C . ASP A 1 81 ? 5.820 1.408 -3.430 1.00 92.31 81 ASP A C 1
ATOM 696 O O . ASP A 1 81 ? 5.419 1.247 -2.278 1.00 92.31 81 ASP A O 1
ATOM 700 N N . TYR A 1 82 ? 6.180 0.387 -4.204 1.00 94.69 82 TYR A N 1
ATOM 701 C CA . TYR A 1 82 ? 6.139 -1.012 -3.763 1.00 94.69 82 TYR A CA 1
ATOM 702 C C . TYR A 1 82 ? 7.281 -1.854 -4.341 1.00 94.69 82 TYR A C 1
ATOM 704 O O . TYR A 1 82 ? 7.172 -3.076 -4.519 1.00 94.69 82 TYR A O 1
ATOM 712 N N . GLY A 1 83 ? 8.411 -1.215 -4.649 1.00 92.38 83 GLY A N 1
ATOM 713 C CA . GLY A 1 83 ? 9.571 -1.902 -5.219 1.00 92.38 83 GLY A CA 1
ATOM 714 C C . GLY A 1 83 ? 10.356 -2.737 -4.209 1.00 92.38 83 GLY A C 1
ATOM 715 O O . GLY A 1 83 ? 11.038 -3.696 -4.585 1.00 92.38 83 GLY A O 1
ATOM 716 N N . SER A 1 84 ? 10.231 -2.421 -2.920 1.00 94.00 84 SER A N 1
ATOM 717 C CA . SER A 1 84 ? 10.923 -3.129 -1.846 1.00 94.00 84 SER A CA 1
ATOM 718 C C . SER A 1 84 ? 10.330 -4.531 -1.606 1.00 94.00 84 SER A C 1
ATOM 720 O O . SER A 1 84 ? 9.116 -4.686 -1.445 1.00 94.00 84 SER A O 1
ATOM 722 N N . PRO A 1 85 ? 11.164 -5.588 -1.493 1.00 94.25 85 PRO A N 1
ATOM 723 C CA . PRO A 1 85 ? 10.688 -6.937 -1.177 1.00 94.25 85 PRO A CA 1
ATOM 724 C C . PRO A 1 85 ? 9.923 -7.037 0.149 1.00 94.25 85 PRO A C 1
ATOM 726 O O . PRO A 1 85 ? 9.033 -7.881 0.275 1.00 94.25 85 PRO A O 1
ATOM 729 N N . LYS A 1 86 ? 10.254 -6.183 1.132 1.00 94.69 86 LYS A N 1
ATOM 730 C CA . LYS A 1 86 ? 9.543 -6.119 2.419 1.00 94.69 86 LYS A CA 1
ATOM 731 C C . LYS A 1 86 ? 8.113 -5.634 2.206 1.00 94.69 86 LYS A C 1
ATOM 733 O O . LYS A 1 86 ? 7.176 -6.298 2.642 1.00 94.69 86 LYS A O 1
ATOM 738 N N . THR A 1 87 ? 7.961 -4.552 1.447 1.00 95.06 87 THR A N 1
ATOM 739 C CA . THR A 1 87 ? 6.673 -3.973 1.057 1.00 95.06 87 THR A CA 1
ATOM 740 C C . THR A 1 87 ? 5.835 -4.985 0.294 1.00 95.06 87 THR A C 1
ATOM 742 O O . THR A 1 87 ? 4.688 -5.236 0.639 1.00 95.06 87 THR A O 1
ATOM 7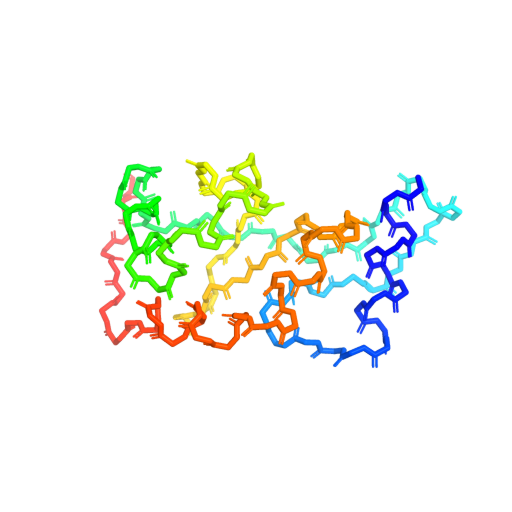45 N N . GLN A 1 88 ? 6.435 -5.674 -0.678 1.00 96.25 88 GLN A N 1
ATOM 746 C CA . GLN A 1 88 ? 5.764 -6.729 -1.440 1.00 96.25 88 GLN A CA 1
ATOM 747 C C . GLN A 1 88 ? 5.313 -7.905 -0.570 1.00 96.25 88 GLN A C 1
ATOM 749 O O . GLN A 1 88 ? 4.337 -8.573 -0.905 1.00 96.25 88 GLN A O 1
ATOM 754 N N . GLY A 1 89 ? 6.034 -8.210 0.513 1.00 96.31 89 GLY A N 1
ATOM 755 C CA . GLY A 1 89 ? 5.593 -9.176 1.520 1.00 96.31 89 GLY A CA 1
ATOM 756 C C . GLY A 1 89 ? 4.360 -8.680 2.276 1.00 96.31 89 GLY A C 1
ATOM 757 O O . GLY A 1 89 ? 3.376 -9.402 2.376 1.00 96.31 89 GLY A O 1
ATOM 758 N N . VAL A 1 90 ? 4.376 -7.422 2.727 1.00 96.19 90 VAL A N 1
ATOM 759 C CA . VAL A 1 90 ? 3.220 -6.795 3.388 1.00 96.19 90 VAL A CA 1
ATOM 760 C C . VAL A 1 90 ? 1.998 -6.764 2.469 1.00 96.19 90 VAL A C 1
ATOM 762 O O . VAL A 1 90 ? 0.918 -7.143 2.904 1.00 96.19 90 VAL A O 1
ATOM 765 N N . ILE A 1 91 ? 2.162 -6.389 1.197 1.00 96.44 91 ILE A N 1
ATOM 766 C CA . ILE A 1 91 ? 1.066 -6.344 0.218 1.00 96.44 91 ILE A CA 1
ATOM 767 C C . ILE A 1 91 ? 0.418 -7.721 0.061 1.00 96.44 91 ILE A C 1
ATOM 769 O O . ILE A 1 91 ? -0.801 -7.820 0.111 1.00 96.44 91 ILE A O 1
ATOM 773 N N . ARG A 1 92 ? 1.221 -8.783 -0.080 1.00 97.00 92 ARG A N 1
ATOM 774 C CA . ARG A 1 92 ? 0.710 -10.157 -0.219 1.00 97.00 92 ARG A CA 1
ATOM 775 C C . ARG A 1 92 ? -0.049 -10.639 1.016 1.00 97.00 92 ARG A C 1
ATOM 777 O O . ARG A 1 92 ? -1.032 -11.352 0.872 1.00 97.00 92 ARG A O 1
ATOM 784 N N . ASP A 1 93 ? 0.412 -10.263 2.203 1.00 96.88 93 ASP A N 1
ATOM 785 C CA . ASP A 1 93 ? -0.156 -10.748 3.463 1.00 96.88 93 ASP A CA 1
ATOM 786 C C . ASP A 1 93 ? -1.365 -9.909 3.938 1.00 96.88 93 ASP A C 1
ATOM 788 O O . ASP 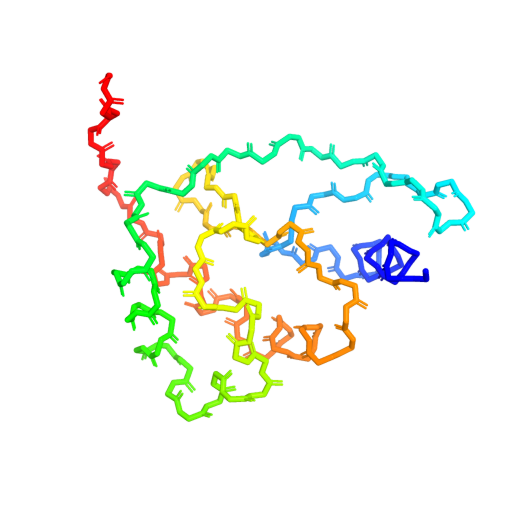A 1 93 ? -2.262 -10.429 4.607 1.00 96.88 93 ASP A O 1
ATOM 792 N N . TRP A 1 94 ? -1.375 -8.602 3.642 1.00 96.88 94 TRP A N 1
ATOM 793 C CA . TRP A 1 94 ? -2.272 -7.619 4.273 1.00 96.88 94 TRP A CA 1
ATOM 794 C C . TRP A 1 94 ? -2.938 -6.640 3.305 1.00 96.88 94 TRP A C 1
ATOM 796 O O . TRP A 1 94 ? -3.810 -5.888 3.736 1.00 96.88 94 TRP A O 1
ATOM 806 N N . GLY A 1 95 ? -2.557 -6.622 2.025 1.00 95.38 95 GLY A N 1
ATOM 807 C CA . GLY A 1 95 ? -3.007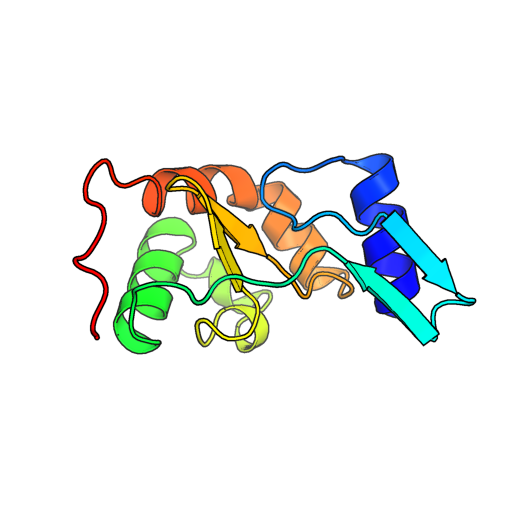 -5.608 1.069 1.00 95.38 95 GLY A CA 1
ATOM 808 C C . GLY A 1 95 ? -4.528 -5.529 0.941 1.00 95.38 95 GLY A C 1
ATOM 809 O O . GLY A 1 95 ? -5.078 -4.437 0.987 1.00 95.38 95 GLY A O 1
ATOM 810 N N . GLU A 1 96 ? -5.218 -6.667 0.860 1.00 95.25 96 GLU A N 1
ATOM 811 C CA . GLU A 1 96 ? -6.689 -6.702 0.791 1.00 95.25 96 GLU A CA 1
ATOM 812 C C . GLU A 1 96 ? -7.343 -6.157 2.068 1.00 95.25 96 GLU A C 1
ATOM 814 O O . GLU A 1 96 ? -8.213 -5.297 2.003 1.00 95.25 96 GLU A O 1
ATOM 819 N N . LYS A 1 97 ? -6.851 -6.553 3.248 1.00 94.81 97 LYS A N 1
ATOM 820 C CA . LYS A 1 97 ? -7.371 -6.054 4.534 1.00 94.81 97 LYS A CA 1
ATOM 821 C C . LYS A 1 97 ? -7.163 -4.549 4.692 1.00 94.81 97 LYS A C 1
ATOM 823 O O . LYS A 1 97 ? -8.005 -3.858 5.259 1.00 94.81 97 LYS A O 1
ATOM 828 N N . LEU A 1 98 ? -6.031 -4.039 4.202 1.00 94.31 98 LEU A N 1
ATOM 829 C CA . LEU A 1 98 ? -5.767 -2.606 4.150 1.00 94.31 98 LEU A CA 1
ATOM 830 C C . LEU A 1 98 ? -6.720 -1.911 3.178 1.00 94.31 98 LEU A C 1
ATOM 832 O O . LEU A 1 98 ? -7.229 -0.852 3.508 1.00 94.31 98 LEU A O 1
ATOM 836 N N . MET A 1 99 ? -7.014 -2.489 2.015 1.00 93.38 99 MET A N 1
ATOM 837 C CA . MET A 1 99 ? -8.036 -1.921 1.133 1.00 93.38 99 MET A CA 1
ATOM 838 C C . MET A 1 99 ? -9.392 -1.839 1.831 1.00 93.38 99 MET A C 1
ATOM 840 O O . MET A 1 99 ? -10.002 -0.775 1.825 1.00 93.38 99 MET A O 1
ATOM 844 N N . ASP A 1 100 ? -9.824 -2.923 2.471 1.00 92.00 100 ASP A N 1
ATOM 845 C CA . ASP A 1 100 ? -11.133 -3.016 3.121 1.00 92.00 100 ASP A CA 1
ATOM 846 C C . ASP A 1 100 ? -11.282 -2.028 4.282 1.00 92.00 100 ASP A C 1
ATOM 848 O O . ASP A 1 100 ? -12.310 -1.371 4.415 1.00 92.00 100 ASP A O 1
ATOM 852 N N . ASN A 1 101 ? -10.232 -1.843 5.084 1.00 91.81 101 ASN A N 1
ATOM 853 C CA . ASN A 1 101 ? -10.246 -0.902 6.208 1.00 91.81 101 ASN A CA 1
ATOM 854 C C . ASN A 1 101 ? -10.327 0.576 5.781 1.00 91.81 101 ASN A C 1
ATOM 856 O O . ASN A 1 101 ? -10.723 1.445 6.560 1.00 91.81 101 ASN A O 1
ATOM 860 N N . PHE A 1 102 ? -9.921 0.871 4.547 1.00 88.81 102 PHE A N 1
ATOM 861 C CA . PHE A 1 102 ? -9.990 2.206 3.958 1.00 88.81 102 PHE A CA 1
ATOM 862 C C . PHE A 1 102 ? -11.147 2.350 2.964 1.00 88.81 102 PHE A C 1
ATOM 864 O O . PHE A 1 102 ? -11.387 3.454 2.474 1.00 88.81 102 PHE A O 1
ATOM 871 N N . HIS A 1 103 ? -11.877 1.265 2.698 1.00 78.88 103 HIS A N 1
ATOM 872 C CA . HIS A 1 103 ? -13.076 1.257 1.880 1.00 78.88 103 HIS A CA 1
ATOM 873 C C . HIS A 1 103 ? -14.199 1.949 2.659 1.00 78.88 103 HIS A C 1
ATOM 875 O O . HIS A 1 103 ? -14.929 1.336 3.436 1.00 78.88 103 HIS A O 1
ATOM 881 N N . SER A 1 104 ? -14.323 3.262 2.484 1.00 59.09 104 SER A N 1
ATOM 882 C CA . SER A 1 104 ? -15.418 4.038 3.051 1.00 59.09 104 SER A CA 1
ATOM 883 C C . SER A 1 104 ? -16.437 4.386 1.966 1.00 59.09 104 SER A C 1
ATOM 885 O O . SER A 1 104 ? -16.125 5.021 0.961 1.00 59.09 104 SER A O 1
ATOM 887 N N . ASN A 1 105 ? -17.705 4.062 2.233 1.00 52.81 105 ASN A N 1
ATOM 888 C CA . ASN A 1 105 ? -18.854 4.748 1.623 1.00 52.81 105 ASN A CA 1
ATOM 889 C C . ASN A 1 105 ? -18.900 6.244 2.005 1.00 52.81 105 ASN A C 1
ATOM 891 O O . ASN A 1 105 ? -19.742 6.996 1.524 1.00 52.81 105 ASN A O 1
ATOM 895 N N . GLU A 1 106 ? -17.993 6.688 2.871 1.00 53.38 106 GLU A N 1
ATOM 896 C CA . GLU A 1 106 ? -17.795 8.074 3.247 1.00 53.38 106 GLU A CA 1
ATOM 897 C C . GLU A 1 106 ? -16.712 8.653 2.346 1.00 53.38 106 GLU A C 1
ATOM 899 O O . GLU A 1 106 ? -15.522 8.425 2.551 1.00 53.38 106 GLU A O 1
ATOM 904 N N . THR A 1 107 ? -17.119 9.371 1.302 1.00 52.03 107 THR A N 1
ATOM 905 C CA . THR A 1 107 ? -16.196 10.263 0.599 1.00 52.03 107 THR A CA 1
ATOM 906 C C . THR A 1 107 ? -15.939 11.435 1.544 1.00 52.03 107 THR A C 1
ATOM 908 O O . THR A 1 107 ? -16.894 12.161 1.837 1.00 52.03 107 THR A O 1
ATOM 911 N N . PRO A 1 108 ? -14.716 11.661 2.056 1.00 53.78 108 PRO A N 1
ATOM 912 C CA . PRO A 1 108 ? -14.465 12.867 2.827 1.00 53.78 108 PRO A CA 1
ATOM 913 C C . PRO A 1 108 ? -14.700 14.068 1.902 1.00 53.78 108 PRO A C 1
ATOM 915 O O . PRO A 1 108 ? -14.329 14.002 0.723 1.00 53.78 108 PRO A O 1
ATOM 918 N N . PRO A 1 109 ? -15.335 15.155 2.375 1.00 49.94 109 PRO A N 1
ATOM 919 C CA . PRO A 1 109 ? -15.539 16.329 1.544 1.00 49.94 109 PRO A CA 1
ATOM 920 C C . PRO A 1 109 ? -14.178 16.819 1.047 1.00 49.94 109 PRO A C 1
ATOM 922 O O . PRO A 1 109 ? -13.254 17.014 1.839 1.00 49.94 109 PRO A O 1
ATOM 925 N N . LEU A 1 110 ? -14.060 16.999 -0.272 1.00 49.94 110 LEU A N 1
ATOM 926 C CA . LEU A 1 110 ? -12.891 17.610 -0.899 1.00 49.94 110 LEU A CA 1
ATOM 927 C C . LEU A 1 110 ? -12.609 18.936 -0.185 1.00 49.94 110 LEU A C 1
ATOM 929 O O . LEU A 1 110 ? -13.381 19.889 -0.319 1.00 49.94 110 LEU A O 1
ATOM 933 N N . LYS A 1 111 ? -11.522 18.996 0.592 1.00 52.03 111 LYS A N 1
ATOM 934 C CA . LYS A 1 111 ? -11.016 20.268 1.109 1.00 52.03 111 LYS A CA 1
ATOM 935 C C . LYS A 1 111 ? -10.555 21.081 -0.106 1.00 52.03 111 LYS A C 1
ATOM 937 O O . LYS A 1 111 ? -9.643 20.654 -0.812 1.00 52.03 111 LYS A O 1
ATOM 942 N N . LYS A 1 112 ? -11.287 22.164 -0.388 1.00 40.34 112 LYS A N 1
ATOM 943 C CA . LY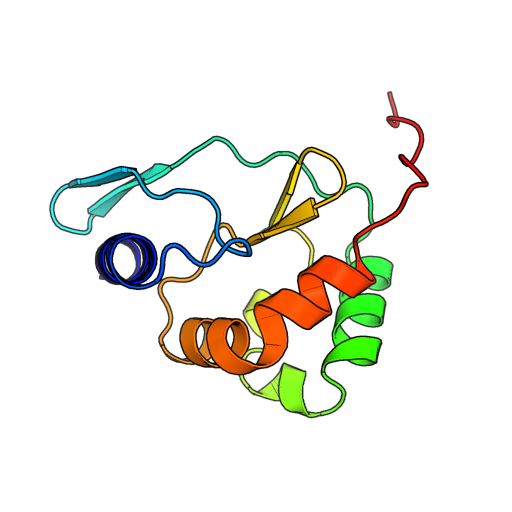S A 1 112 ? -10.967 23.172 -1.408 1.00 40.34 112 LYS A CA 1
ATOM 944 C C . LYS A 1 112 ? -9.733 23.969 -1.015 1.00 40.34 112 LYS A C 1
ATOM 946 O O . LYS A 1 112 ? -9.576 24.213 0.202 1.00 40.34 112 LYS A O 1
#

Radius of gyration: 13.64 Å; chains: 1; bounding box: 35×34×34 Å